Protein AF-A0A5C8BM66-F1 (afdb_monomer_lite)

Structure (mmCIF, N/CA/C/O backbone):
data_AF-A0A5C8BM66-F1
#
_entry.id   AF-A0A5C8BM66-F1
#
loop_
_atom_site.group_PDB
_atom_site.id
_atom_site.type_symbol
_atom_site.label_atom_id
_atom_site.label_alt_id
_atom_site.label_comp_id
_atom_site.label_asym_id
_atom_site.label_entity_id
_atom_site.label_seq_id
_atom_site.pdbx_PDB_ins_code
_atom_site.Cartn_x
_atom_site.Cartn_y
_atom_site.Cartn_z
_atom_site.occupancy
_atom_site.B_iso_or_equiv
_atom_site.auth_seq_id
_atom_site.auth_comp_id
_atom_site.auth_asym_id
_atom_site.auth_atom_id
_atom_site.pdbx_PDB_model_num
ATOM 1 N N . MET A 1 1 ? -4.143 2.052 24.586 1.00 61.22 1 MET A N 1
ATOM 2 C CA . MET A 1 1 ? -3.630 1.773 23.235 1.00 61.22 1 MET A CA 1
ATOM 3 C C . MET A 1 1 ? -2.863 2.998 22.774 1.00 61.22 1 MET A C 1
ATOM 5 O O . MET A 1 1 ? -3.409 4.094 22.825 1.00 61.22 1 MET A O 1
ATOM 9 N N . THR A 1 2 ? -1.586 2.849 22.446 1.00 81.44 2 THR A N 1
ATOM 10 C CA . THR A 1 2 ? -0.771 3.931 21.873 1.00 81.44 2 THR A CA 1
ATOM 11 C C . THR A 1 2 ? -1.166 4.173 20.413 1.00 81.44 2 THR A C 1
ATOM 13 O O . THR A 1 2 ? -1.686 3.269 19.757 1.00 81.44 2 THR A O 1
ATOM 16 N N . ASN A 1 3 ? -0.871 5.355 19.857 1.00 80.88 3 ASN A N 1
ATOM 17 C CA . ASN A 1 3 ? -1.111 5.623 18.428 1.00 80.88 3 ASN A CA 1
ATOM 18 C C . ASN A 1 3 ? -0.395 4.605 17.521 1.00 80.88 3 ASN A C 1
ATOM 20 O O . ASN A 1 3 ? -0.892 4.281 16.447 1.00 80.88 3 ASN A O 1
ATOM 24 N N . GLN A 1 4 ? 0.754 4.075 17.957 1.00 85.00 4 GLN A N 1
ATOM 25 C CA . GLN A 1 4 ? 1.494 3.049 17.220 1.00 85.00 4 GLN A CA 1
ATOM 26 C C . GLN A 1 4 ? 0.811 1.679 17.239 1.00 85.00 4 GLN A C 1
ATOM 28 O O . GLN A 1 4 ? 0.809 1.000 16.214 1.00 85.00 4 GLN A O 1
ATOM 33 N N . GLU A 1 5 ? 0.241 1.268 18.374 1.00 89.31 5 GLU A N 1
ATOM 34 C CA . GLU A 1 5 ? -0.529 0.020 18.478 1.00 89.31 5 GLU A CA 1
ATOM 35 C C . GLU A 1 5 ? -1.787 0.088 17.611 1.00 89.31 5 GLU A C 1
ATOM 37 O O . GLU A 1 5 ? -2.017 -0.809 16.806 1.00 89.31 5 GLU A O 1
ATOM 42 N N . TYR A 1 6 ? -2.524 1.199 17.687 1.00 88.19 6 TYR A N 1
ATOM 43 C CA . TYR A 1 6 ? -3.704 1.424 16.855 1.00 88.19 6 TYR A CA 1
ATOM 44 C C . TYR A 1 6 ? -3.365 1.413 15.357 1.00 88.19 6 TYR A C 1
ATOM 46 O O . TYR A 1 6 ? -4.004 0.722 14.567 1.00 88.19 6 TYR A O 1
ATOM 54 N N . ALA A 1 7 ? -2.303 2.117 14.947 1.00 91.12 7 ALA A N 1
ATOM 55 C CA . ALA A 1 7 ? -1.870 2.116 13.551 1.00 91.12 7 ALA A CA 1
ATOM 56 C C . ALA A 1 7 ? -1.469 0.719 13.061 1.00 91.12 7 ALA A C 1
ATOM 58 O O . ALA A 1 7 ? -1.756 0.361 11.919 1.00 91.12 7 ALA A O 1
ATOM 59 N N . LYS A 1 8 ? -0.834 -0.083 13.923 1.00 93.94 8 LYS A N 1
ATOM 60 C CA . LYS A 1 8 ? -0.476 -1.468 13.610 1.00 93.94 8 LYS A CA 1
ATOM 61 C C . LYS A 1 8 ? -1.718 -2.333 13.380 1.00 93.94 8 LYS A C 1
ATOM 63 O O . LYS A 1 8 ? -1.723 -3.116 12.436 1.00 93.94 8 LYS A O 1
ATOM 68 N N . GLU A 1 9 ? -2.754 -2.184 14.204 1.00 95.38 9 GLU A N 1
ATOM 69 C CA . GLU A 1 9 ? -4.027 -2.900 14.037 1.00 95.38 9 GLU A CA 1
ATOM 70 C C . GLU A 1 9 ? -4.715 -2.527 12.721 1.00 95.38 9 GLU A C 1
ATOM 72 O O . GLU A 1 9 ? -5.041 -3.410 11.931 1.00 95.38 9 GLU A O 1
ATOM 77 N N . ILE A 1 10 ? -4.846 -1.231 12.425 1.00 95.50 10 ILE A N 1
ATOM 78 C CA . ILE A 1 10 ? -5.453 -0.766 11.169 1.00 95.50 10 ILE A CA 1
ATOM 79 C C . ILE A 1 10 ? -4.678 -1.280 9.955 1.00 95.50 10 ILE A C 1
ATOM 81 O O . ILE A 1 10 ? -5.273 -1.766 8.996 1.00 95.50 10 ILE A O 1
ATOM 85 N N . VAL A 1 11 ? -3.347 -1.235 9.987 1.00 94.69 11 VAL A N 1
ATOM 86 C CA . VAL A 1 11 ? -2.538 -1.739 8.872 1.00 94.69 11 VAL A CA 1
ATOM 87 C C . VAL A 1 11 ? -2.662 -3.257 8.711 1.00 94.69 11 VAL A C 1
ATOM 89 O O . VAL A 1 11 ? -2.673 -3.752 7.583 1.00 94.69 11 VAL A O 1
ATOM 92 N N . GLN A 1 12 ? -2.826 -4.002 9.805 1.00 97.19 12 GLN A N 1
ATOM 93 C CA . GLN A 1 12 ? -3.132 -5.430 9.735 1.00 97.19 12 GLN A CA 1
ATOM 94 C C . GLN A 1 12 ? -4.507 -5.688 9.093 1.00 97.19 12 GLN A C 1
ATOM 96 O O . GLN A 1 12 ? -4.653 -6.655 8.338 1.00 97.19 12 GLN A O 1
ATOM 101 N N . THR A 1 13 ? -5.489 -4.817 9.334 1.00 97.31 13 THR A N 1
ATOM 102 C CA . THR A 1 13 ? -6.796 -4.855 8.660 1.00 97.31 13 THR A CA 1
ATOM 103 C C . THR A 1 13 ? -6.654 -4.601 7.160 1.00 97.31 13 THR A C 1
ATOM 105 O O . THR A 1 13 ? -7.092 -5.447 6.383 1.00 97.31 13 THR A O 1
ATOM 108 N N . ILE A 1 14 ? -5.944 -3.539 6.751 1.00 97.25 14 ILE A N 1
ATOM 109 C CA . ILE A 1 14 ? -5.655 -3.247 5.330 1.00 97.25 14 ILE A CA 1
ATOM 110 C C . ILE A 1 14 ? -5.001 -4.458 4.662 1.00 97.25 14 ILE A C 1
ATOM 112 O O . ILE A 1 14 ? -5.419 -4.909 3.599 1.00 97.25 14 ILE A O 1
ATOM 116 N N . TYR A 1 15 ? -3.979 -5.026 5.306 1.00 97.25 15 TYR A N 1
ATOM 117 C CA . TYR A 1 15 ? -3.282 -6.194 4.782 1.00 97.25 15 TYR A CA 1
ATOM 118 C C . TYR A 1 15 ? -4.217 -7.397 4.599 1.00 97.25 15 TYR A C 1
ATOM 120 O O . TYR A 1 15 ? -4.136 -8.101 3.594 1.00 97.25 15 TYR A O 1
ATOM 128 N N . THR A 1 16 ? -5.126 -7.622 5.546 1.00 96.62 16 THR A N 1
ATOM 129 C CA . THR A 1 16 ? -6.113 -8.704 5.465 1.00 96.62 16 THR A CA 1
ATOM 130 C C . THR A 1 16 ? -7.101 -8.471 4.320 1.00 96.62 16 THR A C 1
ATOM 132 O O . THR A 1 16 ? -7.373 -9.405 3.570 1.00 96.62 16 THR A O 1
ATOM 135 N N . GLN A 1 17 ? -7.571 -7.234 4.133 1.00 95.81 17 GLN A N 1
ATOM 136 C CA . GLN A 1 17 ? -8.486 -6.849 3.049 1.00 95.81 17 GLN A CA 1
ATOM 137 C C . GLN A 1 17 ? -7.852 -6.995 1.659 1.00 95.81 17 GLN A C 1
ATOM 139 O O . GLN A 1 17 ? -8.527 -7.396 0.719 1.00 95.81 17 GLN A O 1
ATOM 144 N N . LEU A 1 18 ? -6.540 -6.778 1.538 1.00 95.75 18 LEU A N 1
ATOM 145 C CA . LEU A 1 18 ? -5.791 -7.056 0.305 1.00 95.75 18 LEU A CA 1
ATOM 146 C C . LEU A 1 18 ? -5.641 -8.554 -0.009 1.00 95.75 18 LEU A C 1
ATOM 148 O O . LEU A 1 18 ? -5.135 -8.899 -1.071 1.00 95.75 18 LEU A O 1
ATOM 152 N N . GLY A 1 19 ? -6.024 -9.452 0.905 1.00 94.56 19 GLY A N 1
ATOM 153 C CA . GLY A 1 19 ? -5.876 -10.904 0.754 1.00 94.56 19 GLY A CA 1
ATOM 154 C C . GLY A 1 19 ? -4.797 -11.532 1.645 1.00 94.56 19 GLY A C 1
ATOM 155 O O . GLY A 1 19 ? -4.513 -12.729 1.525 1.00 94.56 19 GLY A O 1
ATOM 156 N N . GLY A 1 20 ? -4.188 -10.766 2.554 1.00 95.50 20 GLY A N 1
ATOM 157 C CA . GLY A 1 20 ? -3.271 -11.279 3.570 1.00 95.50 20 GLY A CA 1
ATOM 158 C C . GLY A 1 20 ? -2.066 -12.018 2.981 1.00 95.50 20 GLY A C 1
ATOM 159 O O . GLY A 1 20 ? -1.404 -11.551 2.056 1.00 95.50 20 GLY A O 1
ATOM 160 N N . SER A 1 21 ? -1.758 -13.206 3.502 1.00 95.19 21 SER A N 1
ATOM 161 C CA . SER A 1 21 ? -0.597 -13.988 3.043 1.00 95.19 21 SER A CA 1
ATOM 162 C C . SER A 1 21 ? -0.621 -14.314 1.547 1.00 95.19 21 SER A C 1
ATOM 164 O O . SER A 1 21 ? 0.441 -14.440 0.942 1.00 95.19 21 SER A O 1
ATOM 166 N N . LYS A 1 22 ? -1.802 -14.399 0.922 1.00 95.19 22 LYS A N 1
ATOM 167 C CA . LYS A 1 22 ? -1.910 -14.594 -0.530 1.00 95.19 22 LYS A CA 1
ATOM 168 C C . LYS A 1 22 ? -1.392 -13.379 -1.297 1.00 95.19 22 LYS A C 1
ATOM 170 O O . LYS A 1 22 ? -0.606 -13.553 -2.222 1.00 95.19 22 LYS A O 1
ATOM 175 N N . PHE A 1 23 ? -1.738 -12.169 -0.853 1.00 96.94 23 PHE A N 1
ATOM 176 C CA . PHE A 1 23 ? -1.249 -10.922 -1.448 1.00 96.94 23 PHE A CA 1
ATOM 177 C C . PHE A 1 23 ? 0.282 -10.886 -1.486 1.00 96.94 23 PHE A C 1
ATOM 179 O O . PHE A 1 23 ? 0.882 -10.643 -2.534 1.00 96.94 23 PHE A O 1
ATOM 186 N N . THR A 1 24 ? 0.937 -11.174 -0.357 1.00 96.56 24 THR A N 1
ATOM 187 C CA . THR A 1 24 ? 2.409 -11.176 -0.285 1.00 96.56 24 THR A CA 1
ATOM 188 C C . THR A 1 24 ? 3.031 -12.316 -1.083 1.00 96.56 24 THR A C 1
ATOM 190 O O . THR A 1 24 ? 4.070 -12.107 -1.704 1.00 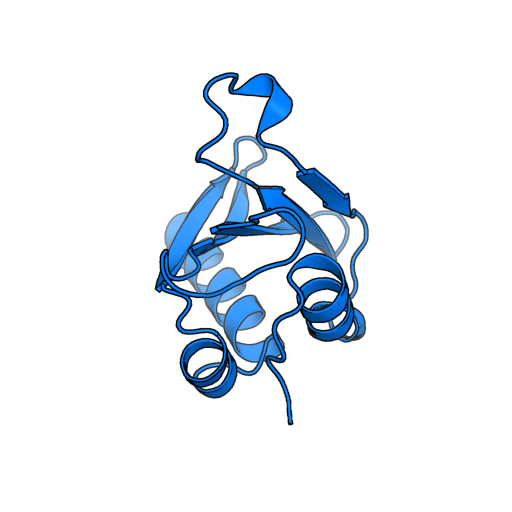96.56 24 THR A O 1
ATOM 193 N N . ALA A 1 25 ? 2.397 -13.490 -1.134 1.00 95.56 25 ALA A N 1
ATOM 194 C CA . ALA A 1 25 ? 2.859 -14.604 -1.959 1.00 95.56 25 ALA A CA 1
ATOM 195 C C . ALA A 1 25 ? 2.794 -14.295 -3.465 1.00 95.56 25 ALA A C 1
ATOM 197 O O . ALA A 1 25 ? 3.729 -14.625 -4.191 1.00 95.56 25 ALA A O 1
ATOM 198 N N . MET A 1 26 ? 1.725 -13.643 -3.932 1.00 95.56 26 MET A N 1
ATOM 199 C CA . MET A 1 26 ? 1.524 -13.333 -5.353 1.00 95.56 26 MET A CA 1
ATOM 200 C C . MET A 1 26 ? 2.372 -12.149 -5.825 1.00 95.56 26 MET A C 1
ATOM 202 O O . MET A 1 26 ? 2.956 -12.186 -6.904 1.00 95.56 26 MET A O 1
ATOM 206 N N . THR A 1 27 ? 2.471 -11.101 -5.007 1.00 95.94 27 THR A N 1
ATOM 207 C CA . THR A 1 27 ? 3.173 -9.859 -5.379 1.00 95.94 27 THR A CA 1
ATOM 208 C C . THR A 1 27 ? 4.651 -9.857 -4.986 1.00 95.94 27 THR A C 1
ATOM 210 O O . THR A 1 27 ? 5.429 -9.039 -5.479 1.00 95.94 27 THR A O 1
ATOM 213 N N . GLY A 1 28 ? 5.048 -10.717 -4.044 1.00 96.19 28 GLY A N 1
ATOM 214 C CA . GLY A 1 28 ? 6.358 -10.668 -3.394 1.00 96.19 28 GLY A CA 1
ATOM 215 C C . GLY A 1 28 ? 6.587 -9.406 -2.549 1.00 96.19 28 GLY A C 1
ATOM 216 O O . GLY A 1 28 ? 7.730 -9.117 -2.185 1.00 96.19 28 GLY A O 1
ATOM 217 N N . ALA A 1 29 ? 5.541 -8.621 -2.266 1.00 97.25 29 ALA A N 1
ATOM 218 C CA . ALA A 1 29 ? 5.666 -7.350 -1.567 1.00 97.25 29 ALA A CA 1
ATOM 219 C C . ALA A 1 29 ? 6.235 -7.527 -0.151 1.00 97.25 29 ALA A C 1
ATOM 221 O O . ALA A 1 29 ? 5.794 -8.375 0.626 1.00 97.25 29 ALA A O 1
ATOM 222 N N . LYS A 1 30 ? 7.189 -6.667 0.216 1.00 97.81 30 LYS A N 1
ATOM 223 C CA . LYS A 1 30 ? 7.631 -6.502 1.604 1.00 97.81 30 LYS A CA 1
ATOM 224 C C . LYS A 1 30 ? 6.795 -5.417 2.265 1.00 97.81 30 LYS A C 1
ATOM 226 O O . LYS A 1 30 ? 6.713 -4.306 1.739 1.00 97.81 30 LYS A O 1
ATOM 231 N N . LEU A 1 31 ? 6.210 -5.746 3.413 1.00 97.94 31 LEU A N 1
ATOM 232 C CA . LEU A 1 31 ? 5.315 -4.855 4.141 1.00 97.94 31 LEU A CA 1
ATOM 233 C C . LEU A 1 31 ? 6.035 -4.152 5.291 1.00 97.94 31 LEU A C 1
ATOM 235 O O . LEU A 1 31 ? 6.820 -4.759 6.019 1.00 97.94 31 LEU A O 1
ATOM 239 N N . SER A 1 32 ? 5.730 -2.875 5.472 1.00 97.75 32 SER A N 1
ATOM 240 C CA . SER A 1 32 ? 6.049 -2.101 6.673 1.00 97.75 32 SER A CA 1
ATOM 241 C C . SER A 1 32 ? 4.940 -1.085 6.922 1.00 97.75 32 SER A C 1
ATOM 243 O O . SER A 1 32 ? 4.049 -0.928 6.091 1.00 97.75 32 SER A O 1
ATOM 245 N N . TYR A 1 33 ? 4.972 -0.383 8.050 1.00 97.75 33 TYR A N 1
ATOM 246 C CA . TYR A 1 33 ? 3.949 0.609 8.356 1.00 97.75 33 TYR A CA 1
ATOM 247 C C . TYR A 1 33 ? 4.522 1.864 8.995 1.00 97.75 33 TYR A C 1
ATOM 249 O O . TYR A 1 33 ? 5.612 1.850 9.568 1.00 97.75 33 TYR A O 1
ATOM 257 N N . SER A 1 34 ? 3.771 2.953 8.884 1.00 96.94 34 SER A N 1
ATOM 258 C CA . SER A 1 34 ? 4.073 4.222 9.537 1.00 96.94 34 SER A CA 1
ATOM 259 C C . SER A 1 34 ? 2.789 4.954 9.912 1.00 96.94 34 SER A C 1
ATOM 261 O O . SER A 1 34 ? 1.684 4.507 9.610 1.00 96.94 34 SER A O 1
ATOM 263 N N . ILE A 1 35 ? 2.955 6.114 10.538 1.00 96.56 35 ILE A N 1
ATOM 264 C CA . ILE A 1 35 ? 1.899 7.102 10.736 1.00 96.56 35 ILE A CA 1
ATOM 265 C C . ILE A 1 35 ? 2.320 8.349 9.955 1.00 96.56 35 ILE A C 1
ATOM 267 O O . ILE A 1 35 ? 3.477 8.762 10.054 1.00 96.56 35 ILE A O 1
ATOM 271 N N . ASN A 1 36 ? 1.434 8.905 9.128 1.00 95.25 36 ASN A N 1
ATOM 272 C CA . ASN A 1 36 ? 1.740 10.113 8.357 1.00 95.25 36 ASN A CA 1
ATOM 273 C C . ASN A 1 36 ? 1.632 11.390 9.220 1.00 95.25 36 ASN A C 1
ATOM 275 O O . ASN A 1 36 ? 1.275 11.348 10.398 1.00 95.25 36 ASN A O 1
ATOM 279 N N . SER A 1 37 ? 1.908 12.556 8.629 1.00 93.75 37 SER A N 1
ATOM 280 C CA . SER A 1 37 ? 1.830 13.853 9.322 1.00 93.75 37 SER A CA 1
ATOM 281 C C . SER A 1 37 ? 0.419 14.241 9.788 1.00 93.75 37 SER A C 1
ATOM 283 O O . SER A 1 37 ? 0.289 15.090 10.665 1.00 93.75 37 SER A O 1
ATOM 285 N N . LYS A 1 38 ? -0.629 13.608 9.245 1.00 94.00 38 LYS A N 1
ATOM 286 C CA . LYS A 1 38 ? -2.034 13.768 9.655 1.00 94.00 38 LYS A CA 1
ATOM 287 C C . LYS A 1 38 ? -2.459 12.748 10.724 1.00 94.00 38 LYS A C 1
ATOM 289 O O . LYS A 1 38 ? -3.647 12.599 10.987 1.00 94.00 38 LYS A O 1
ATOM 294 N N . ASN A 1 39 ? -1.506 12.038 11.333 1.00 93.19 39 ASN A N 1
ATOM 295 C CA . ASN A 1 39 ? -1.749 10.978 12.313 1.00 93.19 39 ASN A CA 1
ATOM 296 C C . ASN A 1 39 ? -2.580 9.796 11.761 1.00 93.19 39 ASN A C 1
ATOM 298 O O . ASN A 1 39 ? -3.282 9.122 12.512 1.00 93.19 39 ASN A O 1
ATOM 302 N N . GLN A 1 40 ? -2.497 9.533 10.451 1.00 96.00 40 GLN A N 1
ATOM 303 C CA . GLN A 1 40 ? -3.188 8.419 9.796 1.00 96.00 40 GLN A CA 1
ATOM 304 C C . GLN A 1 40 ? -2.247 7.213 9.618 1.00 96.00 40 GLN A C 1
ATOM 306 O O . GLN A 1 40 ? -1.081 7.404 9.248 1.00 96.00 40 GLN A O 1
ATOM 311 N N . PRO A 1 41 ? -2.723 5.976 9.852 1.00 97.56 41 PRO A N 1
ATOM 312 C CA . PRO A 1 41 ? -1.972 4.755 9.579 1.00 97.56 41 PRO A CA 1
ATOM 313 C C . PRO A 1 41 ? -1.695 4.587 8.085 1.00 97.56 41 PRO A C 1
ATOM 315 O O . PRO A 1 41 ? -2.574 4.823 7.257 1.00 97.56 41 PRO A O 1
ATOM 318 N N . VAL A 1 42 ? -0.488 4.134 7.750 1.00 98.44 42 VAL A N 1
ATOM 319 C CA . VAL A 1 42 ? -0.065 3.883 6.367 1.00 98.44 42 VAL A CA 1
ATOM 320 C C . VAL A 1 42 ? 0.553 2.496 6.263 1.00 98.44 42 VAL A C 1
ATOM 322 O O . VAL A 1 42 ? 1.548 2.216 6.936 1.00 98.44 42 VAL A O 1
ATOM 325 N N . LEU A 1 43 ? 0.010 1.651 5.387 1.00 98.50 43 LEU A N 1
ATOM 326 C CA . LEU A 1 43 ? 0.656 0.418 4.942 1.00 98.50 43 LEU A CA 1
ATOM 327 C C . LEU A 1 43 ? 1.592 0.729 3.770 1.00 98.50 43 LEU A C 1
ATOM 329 O O . LEU A 1 43 ? 1.191 1.343 2.784 1.00 98.50 43 LEU A O 1
ATOM 333 N N . HIS A 1 44 ? 2.836 0.270 3.860 1.00 98.56 44 HIS A N 1
ATOM 334 C CA . HIS A 1 44 ? 3.840 0.378 2.805 1.00 98.56 44 HIS A CA 1
ATOM 335 C C . HIS A 1 44 ? 4.014 -0.986 2.157 1.00 98.56 44 HIS A C 1
ATOM 337 O O . HIS A 1 44 ? 4.453 -1.929 2.812 1.00 98.56 44 HIS A O 1
ATOM 343 N N . CYS A 1 45 ? 3.729 -1.078 0.865 1.00 98.38 45 CYS A N 1
ATOM 344 C CA . CYS A 1 45 ? 3.951 -2.268 0.056 1.00 98.38 45 CYS A CA 1
ATOM 345 C C . CYS A 1 45 ? 5.142 -2.021 -0.872 1.00 98.38 45 CYS A C 1
ATOM 347 O O . CYS A 1 45 ? 5.004 -1.414 -1.937 1.00 98.38 45 CYS A O 1
ATOM 349 N N . LYS A 1 46 ? 6.334 -2.472 -0.471 1.00 98.31 46 LYS A N 1
ATOM 350 C CA . LYS A 1 46 ? 7.535 -2.384 -1.307 1.00 98.31 46 LYS A CA 1
ATOM 351 C C . LYS A 1 46 ? 7.604 -3.589 -2.236 1.00 98.31 46 LYS A C 1
ATOM 353 O O . LYS A 1 46 ? 7.812 -4.713 -1.777 1.00 98.31 46 LYS A O 1
ATOM 358 N N . LEU A 1 47 ? 7.469 -3.346 -3.533 1.00 98.06 47 LEU A N 1
ATOM 359 C CA . LEU A 1 47 ? 7.484 -4.393 -4.547 1.00 98.06 47 LEU A CA 1
ATOM 360 C C . LEU A 1 47 ? 8.927 -4.840 -4.856 1.00 98.06 47 LEU A C 1
ATOM 362 O O . LEU A 1 47 ? 9.855 -4.021 -4.793 1.00 98.06 47 LEU A O 1
ATOM 366 N N . PRO A 1 48 ? 9.148 -6.130 -5.171 1.00 96.00 48 PRO A N 1
ATOM 367 C CA . PRO A 1 48 ? 10.451 -6.639 -5.581 1.00 96.00 48 PRO A CA 1
ATOM 368 C C . PRO A 1 48 ? 11.046 -5.861 -6.757 1.00 96.00 48 PRO A C 1
ATOM 370 O O . PRO A 1 48 ? 10.352 -5.407 -7.661 1.00 96.00 48 PRO A O 1
ATOM 373 N N . ALA A 1 49 ? 12.370 -5.713 -6.774 1.00 90.31 49 ALA A N 1
ATOM 374 C CA . ALA A 1 49 ? 13.026 -4.918 -7.808 1.00 90.31 49 ALA A CA 1
ATOM 375 C C . ALA A 1 49 ? 13.064 -5.598 -9.188 1.00 90.31 49 ALA A C 1
ATOM 377 O O . ALA A 1 49 ? 13.286 -4.910 -10.186 1.00 90.31 49 ALA A O 1
ATOM 378 N N . ASN A 1 50 ? 12.887 -6.918 -9.204 1.00 89.75 50 ASN A N 1
ATOM 379 C CA . ASN A 1 50 ? 13.048 -7.830 -10.331 1.00 89.75 50 ASN A CA 1
ATOM 380 C C . ASN A 1 50 ? 11.721 -8.244 -10.987 1.00 89.75 50 ASN A C 1
ATOM 382 O O . ASN A 1 50 ? 11.741 -9.108 -11.859 1.00 89.75 50 ASN A O 1
ATOM 386 N N . ILE A 1 51 ? 10.588 -7.673 -10.570 1.00 92.62 51 ILE A N 1
ATOM 387 C CA . ILE A 1 51 ? 9.294 -7.893 -11.227 1.00 92.62 51 ILE A CA 1
ATOM 388 C C . ILE A 1 51 ? 8.943 -6.700 -12.114 1.00 92.62 51 ILE A C 1
ATOM 390 O O . ILE A 1 51 ? 9.269 -5.555 -11.791 1.00 92.62 51 ILE A O 1
ATOM 394 N N . GLN A 1 52 ? 8.286 -6.971 -13.240 1.00 94.56 52 GLN A N 1
ATOM 395 C CA . GLN A 1 52 ? 7.779 -5.922 -14.115 1.00 94.56 52 GLN A CA 1
ATOM 396 C C . GLN A 1 52 ? 6.457 -5.402 -13.557 1.00 94.56 52 GLN A C 1
ATOM 398 O O . GLN A 1 52 ? 5.504 -6.157 -13.398 1.00 94.56 52 GLN A O 1
ATOM 403 N N . THR A 1 53 ? 6.399 -4.100 -13.309 1.00 97.12 53 THR A N 1
ATOM 404 C CA . THR A 1 53 ? 5.177 -3.385 -12.934 1.00 97.12 53 THR A CA 1
ATOM 405 C C . THR A 1 53 ? 4.886 -2.297 -13.957 1.00 97.12 53 THR A C 1
ATOM 407 O O . THR A 1 53 ? 5.785 -1.811 -14.658 1.00 97.12 53 THR A O 1
ATOM 410 N N . LYS A 1 54 ? 3.625 -1.886 -14.054 1.00 96.94 54 LYS A N 1
ATOM 411 C CA . LYS A 1 54 ? 3.225 -0.712 -14.833 1.00 96.94 54 LYS A CA 1
ATOM 412 C C . LYS A 1 54 ? 3.935 0.529 -14.278 1.00 96.94 54 LYS A C 1
ATOM 414 O O . LYS A 1 54 ? 4.086 0.694 -13.068 1.00 96.94 54 LYS A O 1
ATOM 419 N N . ASN A 1 55 ? 4.430 1.385 -15.174 1.00 94.94 55 ASN A N 1
ATOM 420 C CA . ASN A 1 55 ? 5.154 2.622 -14.842 1.00 94.94 55 ASN A CA 1
ATOM 421 C C . ASN A 1 55 ? 6.355 2.450 -13.881 1.00 94.94 55 ASN A C 1
ATOM 423 O O . ASN A 1 55 ? 6.793 3.418 -13.257 1.00 94.94 55 ASN A O 1
ATOM 427 N N . ASN A 1 56 ? 6.913 1.235 -13.772 1.00 96.38 56 ASN A N 1
ATOM 428 C CA . ASN A 1 56 ? 7.993 0.893 -12.838 1.00 96.38 56 ASN A CA 1
ATOM 429 C C . ASN A 1 56 ? 7.670 1.234 -11.368 1.00 96.38 56 ASN A C 1
ATOM 431 O O . ASN A 1 56 ? 8.573 1.552 -10.581 1.00 96.38 56 ASN A O 1
ATOM 435 N N . ILE A 1 57 ? 6.387 1.186 -10.997 1.00 98.00 57 ILE A N 1
ATOM 436 C CA . ILE A 1 57 ? 5.942 1.356 -9.613 1.00 98.00 57 ILE A CA 1
ATOM 437 C C . ILE A 1 57 ? 6.623 0.296 -8.748 1.00 98.00 57 ILE A C 1
ATOM 439 O O . ILE A 1 57 ? 6.595 -0.894 -9.051 1.00 98.00 57 ILE A O 1
ATOM 443 N N . ASN A 1 58 ? 7.262 0.732 -7.669 1.00 97.75 58 ASN A N 1
ATOM 444 C CA . ASN A 1 58 ? 8.024 -0.145 -6.776 1.00 97.75 58 ASN A CA 1
ATOM 445 C C . ASN A 1 58 ? 7.690 0.057 -5.295 1.00 97.75 58 ASN A C 1
ATOM 447 O O . ASN A 1 58 ? 8.185 -0.676 -4.438 1.00 97.75 58 ASN A O 1
ATOM 451 N N . LEU A 1 59 ? 6.844 1.038 -4.998 1.00 98.38 59 LEU A N 1
ATOM 452 C CA . LEU A 1 59 ? 6.308 1.288 -3.678 1.00 98.38 59 LEU A CA 1
ATOM 453 C C . LEU A 1 59 ? 4.856 1.734 -3.828 1.00 98.38 59 LEU A C 1
ATOM 455 O O . LEU A 1 59 ? 4.557 2.635 -4.610 1.00 98.38 59 LEU A O 1
ATOM 459 N N . VAL A 1 60 ? 3.972 1.095 -3.074 1.00 98.62 60 VAL A N 1
ATOM 460 C CA . VAL A 1 60 ? 2.566 1.476 -2.961 1.00 98.62 60 VAL A CA 1
ATOM 461 C C . VAL A 1 60 ? 2.290 1.802 -1.504 1.00 98.62 60 VAL A C 1
ATOM 463 O O . VAL A 1 60 ? 2.612 1.002 -0.625 1.00 98.62 60 VAL A O 1
ATOM 466 N N . LEU A 1 61 ? 1.737 2.980 -1.247 1.00 98.62 61 LEU A N 1
ATOM 467 C CA . LEU A 1 61 ? 1.279 3.383 0.076 1.00 98.62 61 LEU A CA 1
ATOM 468 C C . LEU A 1 61 ? -0.242 3.329 0.111 1.00 98.62 61 LEU A C 1
ATOM 470 O O . LEU A 1 61 ? -0.883 3.785 -0.836 1.00 98.62 61 LEU A O 1
ATOM 474 N N . ILE A 1 62 ? -0.788 2.791 1.197 1.00 98.56 62 ILE A N 1
ATOM 475 C CA . ILE A 1 62 ? -2.227 2.745 1.459 1.00 98.56 62 ILE A CA 1
ATOM 476 C C . ILE A 1 62 ? -2.452 3.408 2.804 1.00 98.56 62 ILE A C 1
ATOM 478 O O . ILE A 1 62 ? -2.074 2.861 3.843 1.00 98.56 62 ILE A O 1
ATOM 482 N N . THR A 1 63 ? -3.012 4.608 2.770 1.00 98.50 63 THR A N 1
ATOM 483 C CA . THR A 1 63 ? -3.322 5.392 3.964 1.00 98.50 63 THR A CA 1
ATOM 484 C C . THR A 1 63 ? -4.776 5.160 4.335 1.00 98.50 63 THR A C 1
ATOM 486 O O . THR A 1 63 ? -5.637 5.234 3.468 1.00 98.50 63 THR A O 1
ATOM 489 N N . TYR A 1 64 ? -5.063 4.898 5.608 1.00 98.12 64 TYR A N 1
ATOM 490 C CA . TYR A 1 64 ? -6.440 4.867 6.098 1.00 98.12 64 TYR A CA 1
ATOM 491 C C . TYR A 1 64 ? -6.845 6.244 6.623 1.00 98.12 64 TYR A C 1
ATOM 493 O O . TYR A 1 64 ? -6.280 6.745 7.603 1.00 98.12 64 TYR A O 1
ATOM 501 N N . ASN A 1 65 ? -7.832 6.858 5.979 1.00 96.38 65 ASN A N 1
ATOM 502 C CA . ASN A 1 65 ? -8.368 8.141 6.385 1.00 96.38 65 ASN A CA 1
ATOM 503 C C . ASN A 1 65 ? -9.430 7.956 7.476 1.00 96.38 65 ASN A C 1
ATOM 505 O O . ASN A 1 65 ? -10.609 7.765 7.203 1.00 96.38 65 ASN A O 1
ATOM 509 N N . ILE A 1 66 ? -8.998 8.073 8.734 1.00 91.69 66 ILE A N 1
ATOM 510 C CA . ILE A 1 66 ? -9.852 7.877 9.918 1.00 91.69 66 ILE A CA 1
ATOM 511 C C . ILE A 1 66 ? -11.085 8.799 9.922 1.00 91.69 66 ILE A C 1
ATOM 513 O O . ILE A 1 66 ? -12.124 8.419 10.448 1.00 91.69 66 ILE A O 1
ATOM 517 N N . GLY A 1 67 ? -10.981 10.015 9.373 1.00 92.94 67 GLY A N 1
ATOM 518 C CA . GLY A 1 67 ? -12.080 10.986 9.396 1.00 92.94 67 GLY A CA 1
ATOM 519 C C . GLY A 1 67 ? -13.186 10.703 8.378 1.00 92.94 67 GLY A C 1
ATOM 520 O O . GLY A 1 67 ? -14.293 11.206 8.547 1.00 92.94 67 GLY A O 1
ATOM 521 N N . LEU A 1 68 ? -12.881 9.924 7.338 1.00 95.25 68 LEU A N 1
ATOM 522 C CA . LEU A 1 68 ? -13.785 9.631 6.225 1.00 95.25 68 LEU A CA 1
ATOM 523 C C . LEU A 1 68 ? -14.121 8.139 6.093 1.00 95.25 68 LEU A C 1
ATOM 525 O O . LEU A 1 68 ? -15.011 7.806 5.321 1.00 95.25 68 LEU A O 1
ATOM 529 N N . ASP A 1 69 ? -13.432 7.266 6.834 1.00 94.94 69 ASP A N 1
ATOM 530 C CA . ASP A 1 69 ? -13.573 5.803 6.759 1.00 94.94 69 ASP A CA 1
ATOM 531 C C . ASP A 1 69 ? -13.345 5.249 5.336 1.00 94.94 69 ASP A C 1
ATOM 533 O O . ASP A 1 69 ? -14.080 4.413 4.817 1.00 94.94 69 ASP A O 1
ATOM 537 N N . VAL A 1 70 ? -12.306 5.766 4.676 1.00 97.19 70 VAL A N 1
ATOM 538 C CA . VAL A 1 70 ? -11.877 5.369 3.324 1.00 97.19 70 VAL A CA 1
ATOM 539 C C . VAL A 1 70 ? -10.356 5.265 3.254 1.00 97.19 70 VAL A C 1
ATOM 541 O O . VAL A 1 70 ? -9.641 5.739 4.144 1.00 97.19 70 VAL A O 1
ATOM 544 N N . TYR A 1 71 ? -9.843 4.660 2.187 1.00 98.19 71 TYR A N 1
ATOM 545 C CA . TYR A 1 71 ? -8.413 4.564 1.908 1.00 98.19 71 TYR A CA 1
ATOM 546 C C . TYR A 1 71 ? -7.954 5.599 0.877 1.00 98.19 71 TYR A C 1
ATOM 548 O O . TYR A 1 71 ? -8.733 6.107 0.074 1.00 98.19 71 TYR A O 1
ATOM 556 N N . GLU A 1 72 ? -6.653 5.869 0.876 1.00 98.44 72 GLU A N 1
ATOM 557 C CA . GLU A 1 72 ? -5.965 6.654 -0.149 1.00 98.44 72 GLU A CA 1
ATOM 558 C C . GLU A 1 72 ? -4.765 5.845 -0.663 1.00 98.44 72 GLU A C 1
ATOM 560 O O . GLU A 1 72 ? -3.908 5.414 0.121 1.00 98.44 72 GLU A O 1
ATOM 565 N N . TYR A 1 73 ? -4.675 5.650 -1.980 1.00 98.62 73 TYR A N 1
ATOM 566 C CA . TYR A 1 73 ? -3.515 5.047 -2.634 1.00 98.62 73 TYR A CA 1
ATOM 567 C C . TYR A 1 73 ? -2.506 6.114 -3.052 1.00 98.62 73 TYR A C 1
ATOM 569 O O . TYR A 1 73 ? -2.853 7.121 -3.661 1.00 98.62 73 TYR A O 1
ATOM 577 N N . THR A 1 74 ? -1.218 5.847 -2.837 1.00 98.62 74 THR A N 1
ATOM 578 C CA . THR A 1 74 ? -0.123 6.566 -3.504 1.00 98.62 74 THR A CA 1
ATOM 579 C C . THR A 1 74 ? 0.823 5.565 -4.160 1.00 98.62 74 THR A C 1
ATOM 581 O O . THR A 1 74 ? 1.486 4.777 -3.484 1.00 98.62 74 THR A O 1
ATOM 584 N N . PHE A 1 75 ? 0.903 5.605 -5.489 1.00 98.62 75 PHE A N 1
ATOM 585 C CA . PHE A 1 75 ? 1.771 4.752 -6.299 1.00 98.62 75 PHE A CA 1
ATOM 586 C C . PHE A 1 75 ? 3.067 5.484 -6.629 1.00 98.62 75 PHE A C 1
ATOM 588 O O . PHE A 1 75 ? 3.045 6.599 -7.153 1.00 98.62 75 PHE A O 1
ATOM 595 N N . ILE A 1 76 ? 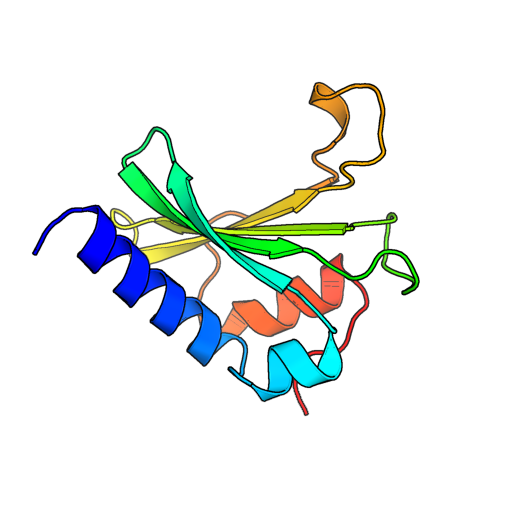4.205 4.861 -6.330 1.00 98.62 76 ILE A N 1
ATOM 596 C CA . ILE A 1 76 ? 5.507 5.527 -6.328 1.00 98.62 76 ILE A CA 1
ATOM 597 C C . ILE A 1 76 ? 6.518 4.729 -7.151 1.00 98.62 76 ILE A C 1
ATOM 599 O O . ILE A 1 76 ? 6.705 3.521 -6.969 1.00 98.62 76 ILE A O 1
ATOM 603 N N . ASN A 1 77 ? 7.256 5.438 -8.002 1.00 97.62 77 ASN A N 1
ATOM 604 C CA . ASN A 1 77 ? 8.514 4.967 -8.556 1.00 97.62 77 ASN A CA 1
ATOM 605 C C . ASN A 1 77 ? 9.677 5.647 -7.820 1.00 97.62 77 ASN A C 1
ATOM 607 O O . ASN A 1 77 ? 10.159 6.711 -8.206 1.00 97.62 77 ASN A O 1
ATOM 611 N N . SER A 1 78 ? 10.171 4.996 -6.763 1.00 95.44 78 SER A N 1
ATOM 612 C CA . SER A 1 78 ? 11.252 5.539 -5.924 1.00 95.44 78 SER A CA 1
ATOM 613 C C . SER A 1 78 ? 12.617 5.643 -6.620 1.00 95.44 78 SER A C 1
ATOM 615 O O . SER A 1 78 ? 13.542 6.220 -6.052 1.00 95.44 78 SER A O 1
ATOM 617 N N . ARG A 1 79 ? 12.756 5.107 -7.842 1.00 93.62 79 ARG A N 1
ATOM 618 C CA . ARG A 1 79 ? 13.999 5.149 -8.626 1.00 93.62 79 ARG A CA 1
ATOM 619 C C . ARG A 1 79 ? 14.141 6.443 -9.426 1.00 93.62 79 ARG A C 1
ATOM 621 O O . ARG A 1 79 ? 15.229 6.711 -9.925 1.00 93.62 79 ARG A O 1
ATOM 628 N N . ILE A 1 80 ? 13.075 7.238 -9.558 1.00 96.12 80 ILE A N 1
ATOM 629 C CA . ILE A 1 80 ? 13.156 8.552 -10.203 1.00 96.12 80 ILE A CA 1
ATOM 630 C C . ILE A 1 80 ? 14.035 9.466 -9.324 1.00 96.12 80 ILE A C 1
ATOM 632 O O . ILE A 1 80 ? 13.756 9.594 -8.127 1.00 96.12 80 ILE A O 1
ATOM 636 N N . PRO A 1 81 ? 15.107 10.081 -9.867 1.00 94.69 81 PRO A N 1
ATOM 637 C CA . PRO A 1 81 ? 16.001 10.931 -9.077 1.00 94.69 81 PRO A CA 1
ATOM 638 C C . PRO A 1 8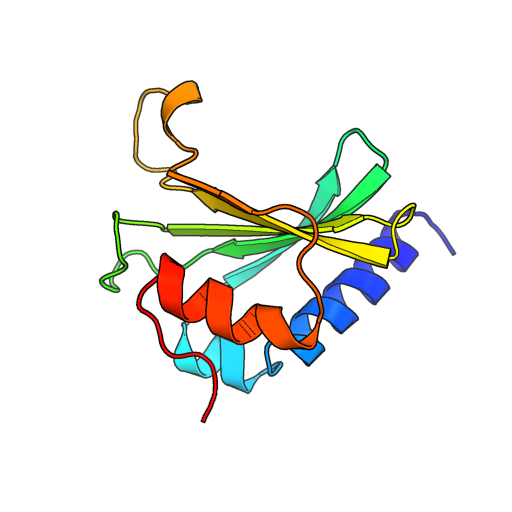1 ? 15.284 12.138 -8.467 1.00 94.69 81 PRO A C 1
ATOM 640 O O . PRO A 1 81 ? 15.455 12.420 -7.285 1.00 94.69 81 PRO A O 1
ATOM 643 N N . ASP A 1 82 ? 14.440 12.791 -9.265 1.00 94.75 82 ASP A N 1
ATOM 644 C CA . ASP A 1 82 ? 13.613 13.927 -8.867 1.00 94.75 82 ASP A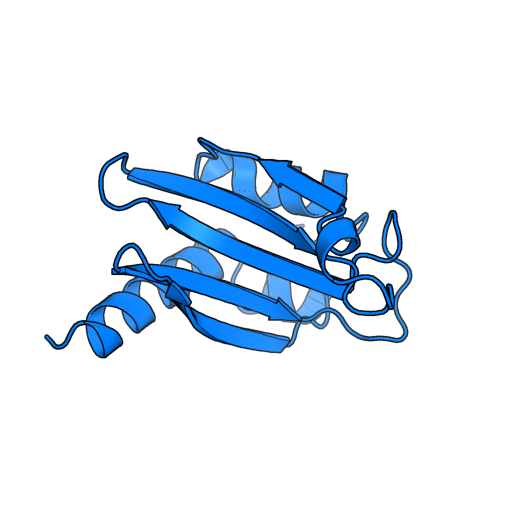 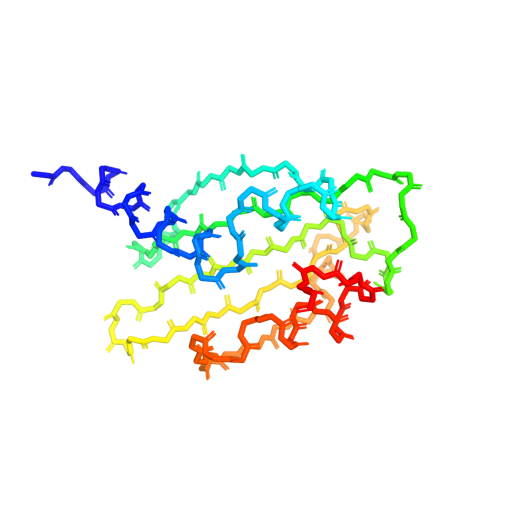CA 1
ATOM 645 C C . ASP A 1 82 ? 12.476 13.470 -7.940 1.00 94.75 82 ASP A C 1
ATOM 647 O O . ASP A 1 82 ? 11.555 12.767 -8.362 1.00 94.75 82 ASP A O 1
ATOM 651 N N . THR A 1 83 ? 12.557 13.843 -6.661 1.00 90.75 83 THR A N 1
ATOM 652 C CA . THR A 1 83 ? 11.634 13.395 -5.613 1.00 90.75 83 THR A CA 1
ATOM 653 C C . THR A 1 83 ? 10.199 13.840 -5.849 1.00 90.75 83 THR A C 1
ATOM 655 O O . THR A 1 83 ? 9.284 13.087 -5.520 1.00 90.75 83 THR A O 1
ATOM 658 N N . GLU A 1 84 ? 10.001 15.012 -6.453 1.00 90.25 84 GLU A N 1
ATOM 659 C CA . GLU A 1 84 ? 8.671 15.566 -6.732 1.00 90.25 84 GLU A CA 1
ATOM 660 C C . GLU A 1 84 ? 7.953 14.769 -7.827 1.00 90.25 84 GLU A C 1
ATOM 662 O O . GLU A 1 84 ? 6.729 14.679 -7.842 1.00 90.25 84 GLU A O 1
ATOM 667 N N . LYS A 1 85 ? 8.717 14.103 -8.701 1.00 94.25 85 LYS A N 1
ATOM 668 C CA . LYS A 1 85 ? 8.199 13.277 -9.803 1.00 94.25 85 LYS A CA 1
ATOM 669 C C . LYS A 1 85 ? 8.069 11.794 -9.460 1.00 94.25 85 LYS A C 1
ATOM 671 O O . LYS A 1 85 ? 7.717 10.996 -10.325 1.00 94.25 85 LYS A O 1
ATOM 676 N N . ARG A 1 86 ? 8.379 11.386 -8.223 1.00 97.31 86 ARG A N 1
ATOM 677 C CA . ARG A 1 86 ? 8.303 9.971 -7.814 1.00 97.31 86 ARG A CA 1
ATOM 678 C C . ARG A 1 86 ? 6.874 9.460 -7.703 1.00 97.31 86 ARG A C 1
ATOM 680 O O . ARG A 1 86 ? 6.666 8.255 -7.845 1.00 97.31 86 ARG A O 1
ATOM 687 N N . ILE A 1 87 ? 5.919 10.342 -7.416 1.00 98.06 87 ILE A N 1
ATOM 688 C CA . ILE A 1 87 ? 4.501 9.992 -7.342 1.00 98.06 87 ILE A CA 1
ATOM 689 C C . ILE A 1 87 ? 3.991 9.798 -8.768 1.00 98.06 87 ILE A C 1
ATOM 691 O O . ILE A 1 87 ? 3.956 10.730 -9.563 1.00 98.06 87 ILE A O 1
ATOM 695 N N . ILE A 1 88 ? 3.610 8.564 -9.080 1.00 98.00 88 ILE A N 1
ATOM 696 C CA . ILE A 1 88 ? 3.059 8.184 -10.381 1.00 98.00 88 ILE A CA 1
ATOM 697 C C . ILE A 1 88 ? 1.559 8.455 -10.421 1.00 98.00 88 ILE A C 1
ATOM 699 O O . ILE A 1 88 ? 1.041 8.909 -11.438 1.00 98.00 88 ILE A O 1
ATOM 703 N N . LYS A 1 89 ? 0.859 8.149 -9.324 1.00 98.12 89 LYS A N 1
ATOM 704 C CA . LYS A 1 89 ? -0.586 8.339 -9.207 1.00 98.12 89 LYS A CA 1
ATOM 705 C C . LYS A 1 89 ? -1.014 8.388 -7.745 1.00 98.12 89 LYS A C 1
ATOM 707 O O . LYS A 1 89 ? -0.432 7.691 -6.911 1.00 98.12 89 LYS A O 1
ATOM 712 N N . GLN A 1 90 ? -2.053 9.167 -7.470 1.00 98.19 90 GLN A N 1
ATOM 713 C CA . GLN A 1 90 ? -2.808 9.133 -6.222 1.00 98.19 90 GLN A CA 1
ATOM 714 C C . GLN A 1 90 ? -4.280 8.869 -6.529 1.00 98.19 90 GLN A C 1
ATOM 716 O O . GLN A 1 90 ? -4.767 9.268 -7.590 1.00 98.19 90 GLN A O 1
ATOM 721 N N . ILE A 1 91 ? -4.940 8.131 -5.644 1.00 98.44 91 ILE A N 1
ATOM 722 C CA . ILE A 1 91 ? -6.373 7.844 -5.717 1.00 98.44 91 ILE A CA 1
ATOM 723 C C . ILE A 1 91 ? -6.917 8.016 -4.306 1.00 98.44 91 ILE A C 1
ATOM 725 O O . ILE A 1 91 ? -6.487 7.300 -3.401 1.00 98.44 91 ILE A O 1
ATOM 729 N N . ASP A 1 92 ? -7.825 8.966 -4.145 1.00 97.38 92 ASP A N 1
ATOM 730 C CA . ASP A 1 92 ? -8.494 9.252 -2.880 1.00 97.38 92 ASP A CA 1
ATOM 731 C C . ASP A 1 92 ? -9.848 8.532 -2.822 1.00 97.38 92 ASP A C 1
ATOM 733 O O . ASP A 1 92 ? -10.333 8.040 -3.841 1.00 97.38 92 ASP A O 1
ATOM 737 N N . GLU A 1 93 ? -10.451 8.481 -1.631 1.00 96.62 93 GLU A N 1
ATOM 738 C CA . GLU A 1 93 ? -11.799 7.927 -1.404 1.00 96.62 93 GLU A CA 1
ATOM 739 C C . GLU A 1 93 ? -11.976 6.490 -1.925 1.00 96.62 93 GLU A C 1
ATOM 741 O O . GLU A 1 93 ? -12.976 6.131 -2.541 1.00 96.62 93 GLU A O 1
ATOM 746 N N . VAL A 1 94 ? -10.978 5.646 -1.669 1.00 97.94 94 VAL A N 1
ATOM 747 C CA . VAL A 1 94 ? -10.983 4.241 -2.078 1.00 97.94 94 VAL A CA 1
ATOM 748 C C . VAL A 1 94 ? -11.710 3.406 -1.031 1.00 97.94 94 VAL A C 1
ATOM 750 O O . VAL A 1 94 ? -11.319 3.394 0.138 1.00 97.94 94 VAL A O 1
ATOM 753 N N . TYR A 1 95 ? -12.740 2.671 -1.445 1.00 97.12 95 TYR A N 1
ATOM 754 C CA . TYR A 1 95 ? -13.451 1.743 -0.570 1.00 97.12 95 TYR A CA 1
ATOM 755 C C . TYR A 1 95 ? -12.733 0.395 -0.473 1.00 97.12 95 TYR A C 1
ATOM 757 O O . TYR A 1 95 ? -11.927 0.028 -1.329 1.00 97.12 95 TYR A O 1
ATOM 765 N N . THR A 1 96 ? -13.045 -0.364 0.580 1.00 94.62 96 THR A N 1
ATOM 766 C CA . THR A 1 96 ? -12.465 -1.696 0.827 1.00 94.62 96 THR A CA 1
ATOM 767 C C . THR A 1 96 ? -12.576 -2.615 -0.389 1.00 94.62 96 THR A C 1
ATOM 769 O O . THR A 1 96 ? -11.595 -3.259 -0.756 1.00 94.62 96 THR A O 1
ATOM 772 N N . ASP A 1 97 ? -13.748 -2.644 -1.025 1.00 94.06 97 ASP A N 1
ATOM 773 C CA . ASP A 1 97 ? -14.043 -3.549 -2.141 1.00 94.06 97 ASP A CA 1
ATOM 774 C C . ASP A 1 97 ? -13.236 -3.203 -3.405 1.00 94.06 97 ASP A C 1
ATOM 776 O O . ASP A 1 97 ? -12.973 -4.074 -4.233 1.00 94.06 97 ASP A O 1
ATOM 780 N N . ASP A 1 98 ? -12.756 -1.960 -3.513 1.00 96.56 98 ASP A N 1
ATOM 781 C CA . ASP A 1 98 ? -11.982 -1.480 -4.657 1.00 96.56 98 ASP A CA 1
ATOM 782 C C . ASP A 1 98 ? -10.461 -1.640 -4.474 1.00 96.56 98 ASP A C 1
ATOM 784 O O . ASP A 1 98 ? -9.699 -1.452 -5.428 1.00 96.56 98 ASP A O 1
ATOM 788 N N . LEU A 1 99 ? -9.988 -1.977 -3.262 1.00 96.38 99 LEU A N 1
ATOM 789 C CA . LEU A 1 99 ? -8.555 -2.029 -2.935 1.00 96.38 99 LEU A CA 1
ATOM 790 C C . LEU A 1 99 ? -7.776 -2.928 -3.902 1.00 96.38 99 LEU A C 1
ATOM 792 O O . LEU A 1 99 ? -6.767 -2.520 -4.481 1.00 96.38 99 LEU A O 1
ATOM 796 N N . ILE A 1 100 ? -8.265 -4.152 -4.097 1.00 96.88 100 ILE A N 1
ATOM 797 C CA . ILE A 1 100 ? -7.631 -5.134 -4.981 1.00 96.88 100 ILE A CA 1
ATOM 798 C C . ILE A 1 100 ? -7.636 -4.607 -6.416 1.00 96.88 100 ILE A C 1
ATOM 800 O O . ILE A 1 100 ? -6.576 -4.502 -7.030 1.00 96.88 100 ILE A O 1
ATOM 804 N N . GLN A 1 101 ? -8.800 -4.191 -6.921 1.00 96.94 101 GLN A N 1
ATOM 805 C CA . GLN A 1 101 ? -8.946 -3.730 -8.299 1.00 96.94 101 GLN A CA 1
ATOM 806 C C . GLN A 1 101 ? -7.985 -2.578 -8.628 1.00 96.94 101 GLN A C 1
ATOM 808 O O . GLN A 1 101 ? -7.281 -2.635 -9.639 1.00 96.94 101 GLN A O 1
ATOM 813 N N . TYR A 1 102 ? -7.910 -1.546 -7.782 1.00 97.94 102 TYR A N 1
ATOM 814 C CA . TYR A 1 102 ? -7.009 -0.418 -8.029 1.00 97.94 102 TYR A CA 1
ATOM 815 C C . TYR A 1 102 ? -5.537 -0.809 -7.929 1.00 97.94 102 TYR A C 1
ATOM 817 O O . TYR A 1 102 ? -4.721 -0.328 -8.722 1.00 97.94 102 TYR A O 1
ATOM 825 N N . PHE A 1 103 ? -5.184 -1.694 -6.994 1.00 97.94 103 PHE A N 1
ATOM 826 C CA . PHE A 1 103 ? -3.824 -2.205 -6.901 1.00 97.94 103 PHE A CA 1
ATOM 827 C C . PHE A 1 103 ? -3.415 -2.923 -8.192 1.00 97.94 103 PHE A C 1
ATOM 829 O O . PHE A 1 103 ? -2.369 -2.600 -8.763 1.00 97.94 103 PHE A O 1
ATOM 836 N N . GLU A 1 104 ? -4.228 -3.862 -8.678 1.00 97.44 104 GLU A N 1
ATOM 837 C CA . GLU A 1 104 ? -3.929 -4.628 -9.891 1.00 97.44 104 GLU A CA 1
ATOM 838 C C . GLU A 1 104 ? -3.890 -3.719 -11.128 1.00 97.44 104 GLU A C 1
ATOM 840 O O . GLU A 1 104 ? -2.939 -3.767 -11.909 1.00 97.44 104 GLU A O 1
ATOM 845 N N . GLN A 1 105 ? -4.864 -2.815 -11.273 1.00 97.44 105 GLN A N 1
ATOM 846 C CA . GLN A 1 105 ? -4.962 -1.893 -12.407 1.00 97.44 105 GLN A CA 1
ATOM 847 C C . GLN A 1 105 ? -3.755 -0.947 -12.525 1.00 97.44 105 GLN A C 1
ATOM 849 O O . GLN A 1 105 ? -3.317 -0.608 -13.637 1.00 97.44 105 GLN A O 1
ATOM 854 N N . GLU A 1 106 ? -3.228 -0.470 -11.396 1.00 97.94 106 GLU A N 1
ATOM 855 C CA . GLU A 1 106 ? -2.133 0.499 -11.399 1.00 97.94 106 GLU A CA 1
ATOM 856 C C . GLU A 1 106 ? -0.752 -0.132 -11.290 1.00 97.94 106 GLU A C 1
ATOM 858 O O . GLU A 1 106 ? 0.189 0.424 -11.851 1.00 97.94 106 GLU A O 1
ATOM 863 N N . THR A 1 107 ? -0.603 -1.299 -10.661 1.00 97.56 107 THR A N 1
ATOM 864 C CA . THR A 1 107 ? 0.690 -2.006 -10.609 1.00 97.56 107 THR A CA 1
ATOM 865 C C . THR A 1 107 ? 0.885 -2.988 -11.762 1.00 97.56 107 THR A C 1
ATOM 867 O O . THR A 1 107 ? 2.027 -3.260 -12.135 1.00 97.56 107 THR A O 1
ATOM 870 N N . GLY A 1 108 ? -0.198 -3.495 -12.355 1.00 96.88 108 GLY A N 1
ATOM 871 C CA . GLY A 1 108 ? -0.181 -4.590 -13.327 1.00 96.88 108 GLY A CA 1
ATOM 872 C C . GLY A 1 108 ? 0.078 -5.970 -12.711 1.00 96.88 108 GLY A C 1
ATOM 873 O O . GLY A 1 108 ? 0.351 -6.912 -13.451 1.00 96.88 108 GLY A O 1
ATOM 874 N N . LEU A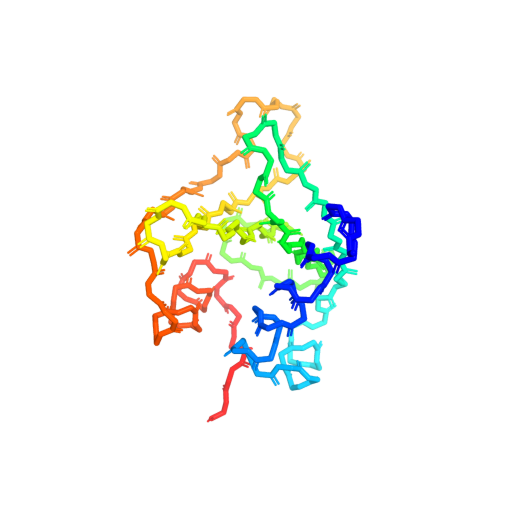 1 109 ? 0.046 -6.095 -11.380 1.00 95.94 109 LEU A N 1
ATOM 875 C CA . LEU A 1 109 ? 0.263 -7.353 -10.666 1.00 95.94 109 LEU A CA 1
ATOM 876 C C . LEU A 1 109 ? -1.066 -7.908 -10.177 1.00 95.94 109 LEU A C 1
ATOM 878 O O . LEU A 1 109 ? -1.748 -7.222 -9.426 1.00 95.94 109 LEU A O 1
ATOM 882 N N . TYR A 1 110 ? -1.371 -9.159 -10.515 1.00 94.44 110 TYR A N 1
ATOM 883 C CA . TYR A 1 110 ? -2.475 -9.875 -9.883 1.00 94.44 110 TYR A CA 1
ATOM 884 C C . TYR A 1 110 ? -2.139 -10.177 -8.424 1.00 94.44 110 TYR A C 1
ATOM 886 O O . TYR A 1 110 ? -1.036 -10.639 -8.110 1.00 94.44 110 TYR A O 1
ATOM 894 N N . CYS A 1 111 ? -3.081 -9.914 -7.530 1.00 88.50 111 CYS A N 1
ATOM 895 C CA . CYS A 1 111 ? -2.918 -10.102 -6.096 1.00 88.50 111 CYS A CA 1
ATOM 896 C C . CYS A 1 111 ? -4.098 -10.824 -5.433 1.00 88.50 111 CYS A C 1
ATOM 898 O O . CYS A 1 111 ? -4.028 -11.118 -4.236 1.00 88.50 111 CYS A O 1
ATOM 900 N N . TYR A 1 112 ? -5.119 -11.181 -6.216 1.00 80.06 112 TYR A N 1
ATOM 901 C CA . TYR A 1 112 ? -6.234 -12.026 -5.805 1.00 80.06 112 TYR A CA 1
ATOM 902 C C . TYR A 1 112 ? -6.516 -13.132 -6.841 1.00 80.06 112 TYR A C 1
ATOM 904 O O . TYR A 1 112 ? -6.079 -13.037 -7.989 1.00 80.06 112 TYR A O 1
ATOM 912 N N . LEU A 1 113 ? -7.177 -14.215 -6.412 1.00 63.44 113 LEU A N 1
ATOM 913 C CA . LEU A 1 113 ? -7.547 -15.375 -7.243 1.00 63.44 113 LEU A CA 1
ATOM 914 C C . LEU A 1 113 ? -9.043 -15.384 -7.541 1.00 63.44 113 LEU A C 1
ATOM 916 O O . LEU A 1 113 ? -9.808 -15.177 -6.573 1.00 63.44 113 LEU A O 1
#

pLDDT: mean 94.99, std 5.63, range [61.22, 98.62]

Foldseek 3Di:
DDLVVVLVVVLCVLCVLLPHPLLCVQQVWDWDWDQDPVSWIKIKTAGDQPDDWVVCFGIWIWTQDPVLRAIKIWTANPPPPDPVPRTPDIDPRHHSVCSQVVCCVHTVTHRDD

Sequence (113 aa):
MTNQEYAKEIVQTIYTQLGGSKFTAMTGAKLSYSINSKNQPVLHCKLPANIQTKNNINLVLITYNIGLDVYEYTFINSRIPDTEKRIIKQIDEVYTDDLIQYFEQETGLYCYL

Secondary structure (DSSP, 8-state):
--HHHHHHHHHHHHHHHTTTHHHHHHH-PEEEEEE-TTS-EEEEEE--TTS--GGG--EEEEEEETTTTEEEEEEE-TT-SSGGG-EEEEEEEE-GGGHHHHHHHHH------

Radius of gyration: 13.42 Å; chains: 1; bounding box: 30×31×38 Å